Protein AF-A0A833GZK5-F1 (afdb_monomer_lite)

Structure (mmCIF, N/CA/C/O backbone):
data_AF-A0A833GZK5-F1
#
_entry.id   AF-A0A833GZK5-F1
#
loop_
_atom_site.group_PDB
_atom_site.id
_atom_site.type_symbol
_atom_site.label_atom_id
_atom_site.label_alt_id
_atom_site.label_comp_id
_atom_site.label_asym_id
_atom_site.label_entity_id
_atom_site.label_seq_id
_atom_site.pdbx_PDB_ins_code
_atom_site.Cartn_x
_atom_site.Cartn_y
_atom_site.Cartn_z
_atom_site.occupancy
_atom_site.B_iso_or_equiv
_atom_site.auth_seq_id
_atom_site.auth_comp_id
_atom_site.auth_asym_id
_atom_site.auth_atom_id
_atom_site.pdbx_PDB_model_num
ATOM 1 N N . MET A 1 1 ? -9.841 -5.797 6.409 1.00 72.94 1 MET A N 1
ATOM 2 C CA . MET A 1 1 ? -8.934 -6.922 6.068 1.00 72.94 1 MET A CA 1
ATOM 3 C C . MET A 1 1 ? -8.800 -7.145 4.566 1.00 72.94 1 MET A C 1
ATOM 5 O O . MET A 1 1 ? -7.687 -7.066 4.072 1.00 72.94 1 MET A O 1
ATOM 9 N N . THR A 1 2 ? -9.891 -7.361 3.825 1.00 86.31 2 THR A N 1
ATOM 10 C CA . THR A 1 2 ? -9.856 -7.639 2.374 1.00 86.31 2 THR A CA 1
ATOM 11 C C . THR A 1 2 ? -9.103 -6.582 1.555 1.00 86.31 2 THR A C 1
ATOM 13 O O . THR A 1 2 ? -8.239 -6.927 0.758 1.00 86.31 2 THR A O 1
ATOM 16 N N . TYR A 1 3 ? -9.352 -5.293 1.812 1.00 85.56 3 TYR A N 1
ATOM 17 C CA . TYR A 1 3 ? -8.634 -4.197 1.149 1.00 85.56 3 TYR A CA 1
ATOM 18 C C . TYR A 1 3 ? -7.134 -4.186 1.452 1.00 85.56 3 TYR A C 1
ATOM 20 O O . TYR A 1 3 ? -6.336 -4.000 0.542 1.00 85.56 3 TYR A O 1
ATOM 28 N N . ALA A 1 4 ? -6.744 -4.453 2.703 1.00 88.25 4 ALA A N 1
ATOM 29 C CA . ALA A 1 4 ? -5.335 -4.542 3.074 1.00 88.25 4 ALA A CA 1
ATOM 30 C C . ALA A 1 4 ? -4.626 -5.635 2.259 1.00 88.25 4 ALA A C 1
ATOM 32 O O . ALA A 1 4 ? -3.598 -5.382 1.647 1.00 88.25 4 ALA A O 1
ATOM 33 N N . LEU A 1 5 ? -5.234 -6.820 2.155 1.00 91.88 5 LEU A N 1
ATOM 34 C CA . LEU A 1 5 ? -4.682 -7.918 1.359 1.00 91.88 5 LEU A CA 1
ATOM 35 C C . LEU A 1 5 ? -4.601 -7.576 -0.132 1.00 91.88 5 LEU A C 1
ATOM 37 O O . LEU A 1 5 ? -3.567 -7.822 -0.747 1.00 91.88 5 LEU A O 1
ATOM 41 N N . PHE A 1 6 ? -5.646 -6.983 -0.714 1.00 93.81 6 PHE A N 1
ATOM 42 C CA . PHE A 1 6 ? -5.628 -6.611 -2.130 1.00 93.81 6 PHE A CA 1
ATOM 43 C C . PHE A 1 6 ? -4.550 -5.577 -2.448 1.00 93.81 6 PHE A C 1
ATOM 45 O O . PHE A 1 6 ? -3.765 -5.786 -3.373 1.00 93.81 6 PHE A O 1
ATOM 52 N N . TYR A 1 7 ? -4.471 -4.496 -1.670 1.00 92.88 7 TYR A N 1
ATOM 53 C CA . TYR A 1 7 ? -3.450 -3.473 -1.876 1.00 92.88 7 TYR A CA 1
ATOM 54 C C . TYR A 1 7 ? -2.045 -4.011 -1.595 1.00 92.88 7 TYR A C 1
ATOM 56 O O . TYR A 1 7 ? -1.116 -3.692 -2.332 1.00 92.88 7 TYR A O 1
ATOM 64 N N . GLY A 1 8 ? -1.888 -4.884 -0.598 1.00 93.88 8 GLY A N 1
ATOM 65 C CA . GLY A 1 8 ? -0.601 -5.481 -0.254 1.00 93.88 8 GLY A CA 1
ATOM 66 C C . GLY A 1 8 ? -0.080 -6.398 -1.355 1.00 93.88 8 GLY A C 1
ATOM 67 O O . GLY A 1 8 ? 1.060 -6.250 -1.789 1.00 93.88 8 GLY A O 1
ATOM 68 N N . ILE A 1 9 ? -0.928 -7.299 -1.862 1.00 95.81 9 ILE A N 1
ATOM 69 C CA . ILE A 1 9 ? -0.568 -8.216 -2.952 1.00 95.81 9 ILE A CA 1
ATOM 70 C C . ILE A 1 9 ? -0.310 -7.436 -4.244 1.00 95.81 9 ILE A C 1
ATOM 72 O O . ILE A 1 9 ? 0.694 -7.686 -4.905 1.00 95.81 9 ILE A O 1
ATOM 76 N N . ALA A 1 10 ? -1.169 -6.472 -4.593 1.00 95.62 10 ALA A N 1
ATOM 77 C CA . ALA A 1 10 ? -0.983 -5.652 -5.788 1.00 95.62 10 ALA A CA 1
ATOM 78 C C . ALA A 1 10 ? 0.301 -4.809 -5.705 1.00 95.62 10 ALA A C 1
ATOM 80 O O . ALA A 1 10 ? 1.083 -4.788 -6.653 1.00 95.62 10 ALA A O 1
ATOM 81 N N . GLY A 1 11 ? 0.558 -4.168 -4.563 1.00 95.31 11 GLY A N 1
ATOM 82 C CA . GLY A 1 11 ? 1.773 -3.392 -4.330 1.00 95.31 11 GLY A CA 1
ATOM 83 C C . GLY A 1 11 ? 3.034 -4.249 -4.411 1.00 95.31 11 GLY A C 1
ATOM 84 O O . GLY A 1 11 ? 3.962 -3.906 -5.142 1.00 95.31 11 GLY A O 1
ATOM 85 N N . LEU A 1 12 ? 3.042 -5.412 -3.751 1.00 96.19 12 LEU A N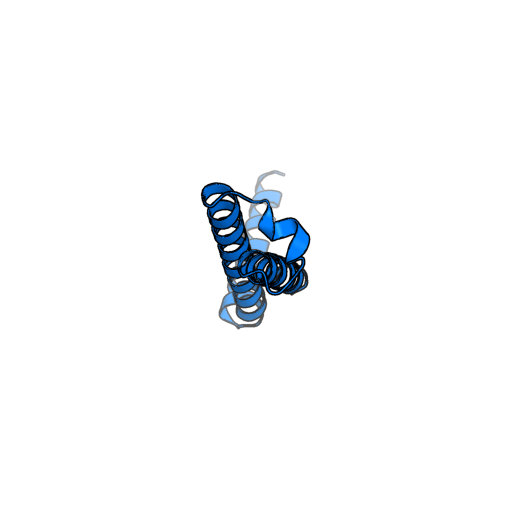 1
ATOM 86 C CA . LEU A 1 12 ? 4.153 -6.362 -3.824 1.00 96.19 12 LEU A CA 1
ATOM 87 C C . LEU A 1 12 ? 4.374 -6.863 -5.256 1.00 96.19 12 LEU A C 1
ATOM 89 O O . LEU A 1 12 ? 5.510 -6.925 -5.720 1.00 96.19 12 LEU A O 1
ATOM 93 N N . TYR A 1 13 ? 3.299 -7.182 -5.973 1.00 96.62 13 TYR A N 1
ATOM 94 C CA . TYR A 1 13 ? 3.365 -7.622 -7.362 1.00 96.62 13 TYR A CA 1
ATOM 95 C C . TYR A 1 13 ? 4.020 -6.567 -8.263 1.00 96.62 13 TYR A C 1
ATOM 97 O O . TYR A 1 13 ? 4.970 -6.885 -8.980 1.00 96.62 13 TYR A O 1
ATOM 105 N N . LEU A 1 14 ? 3.577 -5.306 -8.189 1.00 95.75 14 LEU A N 1
ATOM 106 C CA . LEU A 1 14 ? 4.169 -4.215 -8.972 1.00 95.75 14 LEU A CA 1
ATOM 107 C C . LEU A 1 14 ? 5.629 -3.959 -8.582 1.00 95.75 14 LEU A C 1
ATOM 109 O O . LEU A 1 14 ? 6.462 -3.712 -9.452 1.00 95.75 14 LEU A O 1
ATOM 113 N N . MET A 1 15 ? 5.961 -4.083 -7.296 1.00 96.12 15 MET A N 1
ATOM 114 C CA . MET A 1 15 ? 7.329 -3.948 -6.804 1.00 96.12 15 MET A CA 1
ATOM 115 C C . MET A 1 15 ? 8.242 -5.036 -7.388 1.00 96.12 15 MET A C 1
ATOM 117 O O . MET A 1 15 ? 9.286 -4.718 -7.958 1.00 96.12 15 MET A O 1
ATOM 121 N N . LEU A 1 16 ? 7.824 -6.305 -7.354 1.00 96.00 16 LEU A N 1
ATOM 122 C CA . LEU A 1 16 ? 8.559 -7.424 -7.962 1.00 96.00 16 LEU A CA 1
ATOM 123 C C . LEU A 1 16 ? 8.695 -7.283 -9.485 1.00 96.00 16 LEU A C 1
ATOM 125 O O . LEU A 1 16 ? 9.727 -7.645 -10.054 1.00 96.00 16 LEU A O 1
ATOM 129 N N . MET A 1 17 ? 7.669 -6.745 -10.145 1.00 94.88 17 MET A N 1
ATOM 130 C CA . MET A 1 17 ? 7.711 -6.420 -11.569 1.00 94.88 17 MET A CA 1
ATOM 131 C C . MET A 1 17 ? 8.753 -5.324 -11.844 1.00 94.88 17 MET A C 1
ATOM 133 O O . MET A 1 17 ? 9.575 -5.480 -12.741 1.00 94.88 17 MET A O 1
ATOM 137 N N . SER A 1 18 ? 8.788 -4.265 -11.027 1.00 92.88 18 SER A N 1
ATOM 138 C CA . SER A 1 18 ? 9.729 -3.143 -11.175 1.00 92.88 18 SER A CA 1
ATOM 139 C C . SER A 1 18 ? 11.199 -3.544 -11.002 1.00 92.88 18 SER A C 1
ATOM 141 O O . SER A 1 18 ? 12.068 -2.978 -11.656 1.00 92.88 18 SER A O 1
ATOM 143 N N . PHE A 1 19 ? 11.482 -4.562 -10.182 1.00 91.75 19 PHE A N 1
ATOM 144 C CA . PHE A 1 19 ? 12.827 -5.129 -10.027 1.00 91.75 19 PHE A CA 1
ATOM 145 C C . PHE A 1 19 ? 13.197 -6.135 -11.127 1.00 91.75 19 PHE A C 1
ATOM 147 O O . PHE A 1 19 ? 14.277 -6.722 -11.097 1.00 91.75 19 PHE A O 1
ATOM 154 N N . GLY A 1 20 ? 12.303 -6.383 -12.089 1.00 88.50 20 GLY A N 1
ATOM 155 C CA . GLY A 1 20 ? 12.525 -7.349 -13.162 1.00 88.50 20 GLY A CA 1
ATOM 156 C C . GLY A 1 20 ? 12.556 -8.806 -12.691 1.00 88.50 20 GLY A C 1
ATOM 157 O O . GLY A 1 20 ? 13.017 -9.672 -13.438 1.00 88.50 20 GLY A O 1
ATOM 158 N N . ILE A 1 21 ? 12.068 -9.090 -11.477 1.00 92.94 21 ILE A N 1
ATOM 159 C CA . ILE A 1 21 ? 11.914 -10.454 -10.950 1.00 92.94 21 ILE A CA 1
ATOM 160 C C . ILE A 1 21 ? 10.747 -11.138 -11.672 1.00 92.94 21 ILE A C 1
ATOM 162 O O . ILE A 1 21 ? 10.866 -12.277 -12.120 1.00 92.94 21 ILE A O 1
ATOM 166 N N . LEU A 1 22 ? 9.636 -10.414 -11.843 1.00 93.69 22 LEU A N 1
ATOM 167 C CA . LEU A 1 22 ? 8.481 -10.840 -12.635 1.00 93.69 22 LEU A CA 1
ATOM 168 C C . LEU A 1 22 ? 8.469 -10.144 -13.998 1.00 93.69 22 LEU A C 1
ATOM 170 O O . LEU A 1 22 ? 8.917 -9.010 -14.135 1.00 93.69 22 LEU A O 1
ATOM 174 N N . HIS A 1 23 ? 7.931 -10.824 -15.016 1.00 92.31 23 HIS A N 1
ATOM 175 C CA . HIS A 1 23 ? 7.753 -10.272 -16.367 1.00 92.31 23 HIS A CA 1
ATOM 176 C C . HIS A 1 23 ? 9.017 -9.618 -16.967 1.00 92.31 23 HIS A C 1
ATOM 178 O O . HIS A 1 23 ? 8.927 -8.672 -17.746 1.00 92.31 23 HIS A O 1
ATOM 184 N N . ARG A 1 24 ? 10.208 -10.156 -16.662 1.00 88.75 24 ARG A N 1
ATOM 185 C CA . ARG A 1 24 ? 11.515 -9.580 -17.032 1.00 88.75 24 ARG A CA 1
ATOM 186 C C . ARG A 1 24 ? 11.635 -9.160 -18.503 1.00 88.75 24 ARG A C 1
ATOM 188 O O . ARG A 1 24 ? 12.148 -8.087 -18.790 1.00 88.75 24 ARG A O 1
ATOM 195 N N . ARG A 1 25 ? 11.136 -9.980 -19.440 1.00 91.25 25 ARG A N 1
ATOM 196 C CA . ARG A 1 25 ? 11.160 -9.671 -20.887 1.00 91.25 25 ARG A CA 1
ATOM 197 C C . ARG A 1 25 ? 10.293 -8.469 -21.262 1.00 91.25 25 ARG A C 1
ATOM 199 O O . ARG A 1 25 ? 10.666 -7.711 -22.142 1.00 91.25 25 ARG A O 1
ATOM 206 N N . TYR A 1 26 ? 9.152 -8.308 -20.601 1.00 89.69 26 TYR A N 1
ATOM 207 C CA . TYR A 1 26 ? 8.259 -7.171 -20.809 1.00 89.69 26 TYR A CA 1
ATOM 208 C C . TYR A 1 26 ? 8.860 -5.886 -20.225 1.00 89.69 26 TYR A C 1
ATOM 210 O O . TYR A 1 26 ? 8.821 -4.841 -20.866 1.00 89.69 26 TYR A O 1
ATOM 218 N N . MET A 1 27 ? 9.483 -5.988 -19.047 1.00 90.81 27 MET A N 1
ATOM 219 C CA . MET A 1 27 ? 10.127 -4.855 -18.377 1.00 90.81 27 MET A CA 1
ATOM 220 C C . MET A 1 27 ? 11.422 -4.390 -19.041 1.00 90.81 27 MET A C 1
ATOM 222 O O . MET A 1 27 ? 11.780 -3.227 -18.915 1.00 90.81 27 MET A O 1
ATOM 226 N N . ALA A 1 28 ? 12.104 -5.254 -19.795 1.00 87.75 28 ALA A N 1
ATOM 227 C CA . ALA A 1 28 ? 13.331 -4.886 -20.502 1.00 87.75 28 ALA A CA 1
ATOM 228 C C . ALA A 1 28 ? 13.141 -3.755 -21.533 1.00 87.75 28 ALA A C 1
ATOM 230 O O . ALA A 1 28 ? 14.111 -3.095 -21.885 1.00 87.75 28 ALA A O 1
ATOM 231 N N . GLY A 1 29 ? 11.913 -3.538 -22.019 1.00 90.62 29 GLY A N 1
ATOM 232 C CA . GLY A 1 29 ? 11.583 -2.455 -22.951 1.00 90.62 29 GLY A CA 1
ATOM 233 C C . GLY A 1 29 ? 11.043 -1.185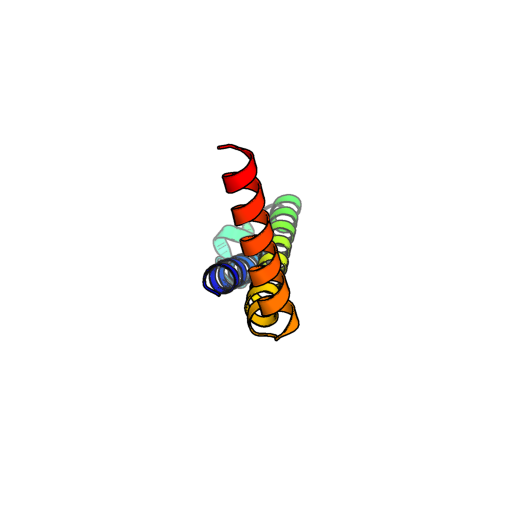 -22.288 1.00 90.62 29 GLY A C 1
ATOM 234 O O . GLY A 1 29 ? 10.509 -0.330 -22.989 1.00 90.62 29 GLY A O 1
ATOM 235 N N . TRP A 1 30 ? 11.077 -1.086 -20.957 1.00 91.88 30 TRP A N 1
ATOM 236 C CA . TRP A 1 30 ? 10.564 0.072 -20.227 1.00 91.88 30 TRP A CA 1
ATOM 237 C C . TRP A 1 30 ? 11.678 1.065 -19.902 1.00 91.88 30 TRP A C 1
ATOM 239 O O . TRP A 1 30 ? 12.728 0.686 -19.392 1.00 91.88 30 TRP A O 1
ATOM 249 N N . ASP A 1 31 ? 11.403 2.348 -20.134 1.00 93.38 31 ASP A N 1
ATOM 250 C CA . ASP A 1 31 ? 12.310 3.432 -19.763 1.00 93.38 31 ASP A CA 1
ATOM 251 C C . ASP A 1 31 ? 12.308 3.682 -18.247 1.00 93.38 31 ASP A C 1
ATOM 253 O O . ASP A 1 31 ? 11.309 3.456 -17.553 1.00 93.38 31 ASP A O 1
ATOM 257 N N . GLU A 1 32 ? 13.406 4.242 -17.744 1.00 91.94 32 GLU A N 1
ATOM 258 C CA . GLU A 1 32 ? 13.622 4.537 -16.323 1.00 91.94 32 GLU A CA 1
ATOM 259 C C . GLU A 1 32 ? 12.474 5.331 -15.656 1.00 91.94 32 GLU A C 1
ATOM 261 O O . GLU A 1 32 ? 12.021 4.914 -14.585 1.00 91.94 32 GLU A O 1
ATOM 266 N N . PRO A 1 33 ? 11.879 6.377 -16.275 1.00 95.69 33 PRO A N 1
ATOM 267 C CA . PRO A 1 33 ? 10.754 7.094 -15.668 1.00 95.69 33 PRO A CA 1
ATOM 268 C C . PRO A 1 33 ? 9.506 6.224 -15.472 1.00 95.69 33 PRO A C 1
ATOM 270 O O . PRO A 1 33 ? 8.752 6.423 -14.519 1.00 95.69 33 PRO A O 1
ATOM 273 N N . ARG A 1 34 ? 9.272 5.243 -16.356 1.00 93.56 34 ARG A N 1
ATOM 274 C CA . ARG A 1 34 ? 8.125 4.327 -16.242 1.00 93.56 34 ARG A CA 1
ATOM 275 C C . ARG A 1 34 ? 8.328 3.342 -15.101 1.00 93.56 34 ARG A C 1
ATOM 277 O O . ARG A 1 34 ? 7.383 3.059 -14.368 1.00 93.56 34 ARG A O 1
ATOM 284 N N . ILE A 1 35 ? 9.557 2.854 -14.933 1.00 94.50 35 ILE A N 1
ATOM 285 C CA . ILE A 1 35 ? 9.932 1.986 -13.812 1.00 94.50 35 ILE A CA 1
ATOM 286 C C . ILE A 1 35 ? 9.785 2.753 -12.493 1.00 94.50 35 ILE A C 1
ATOM 288 O O . ILE A 1 35 ? 9.193 2.232 -11.549 1.00 94.50 35 ILE A O 1
ATOM 292 N N . LEU A 1 36 ? 10.225 4.013 -12.443 1.00 95.81 36 LEU A N 1
ATOM 293 C CA . LEU A 1 36 ? 10.065 4.870 -11.268 1.00 95.81 36 LEU A CA 1
ATOM 294 C C . LEU A 1 36 ? 8.584 5.116 -10.931 1.00 95.81 36 LEU A C 1
ATOM 296 O O . LEU A 1 36 ? 8.174 4.957 -9.783 1.00 95.81 36 LEU A O 1
ATOM 300 N N . ALA A 1 37 ? 7.752 5.438 -11.926 1.00 95.94 37 ALA A N 1
ATOM 301 C CA . ALA A 1 37 ? 6.311 5.598 -11.724 1.00 95.94 37 ALA A CA 1
ATOM 302 C C . ALA A 1 37 ? 5.660 4.315 -11.176 1.00 95.94 37 ALA A C 1
ATOM 304 O O . ALA A 1 37 ? 4.810 4.375 -10.285 1.00 95.94 37 ALA A O 1
ATOM 305 N N . LEU A 1 38 ? 6.098 3.149 -11.661 1.00 95.94 38 LEU A N 1
ATOM 306 C CA . LEU A 1 38 ? 5.644 1.851 -11.171 1.00 95.94 38 LEU A CA 1
ATOM 307 C C . LEU A 1 38 ? 6.037 1.618 -9.708 1.00 95.94 38 LEU A C 1
ATOM 309 O O . LEU A 1 38 ? 5.217 1.139 -8.929 1.00 95.94 38 LEU A O 1
ATOM 313 N N . GLN A 1 39 ? 7.261 1.982 -9.323 1.00 95.88 39 GLN A N 1
ATOM 314 C CA . GLN A 1 39 ? 7.735 1.890 -7.940 1.00 95.88 39 GLN A CA 1
ATOM 315 C C . GLN A 1 39 ? 6.952 2.815 -7.006 1.00 95.88 39 GLN A C 1
ATOM 317 O O . GLN A 1 39 ? 6.580 2.398 -5.911 1.00 95.88 39 GLN A O 1
ATOM 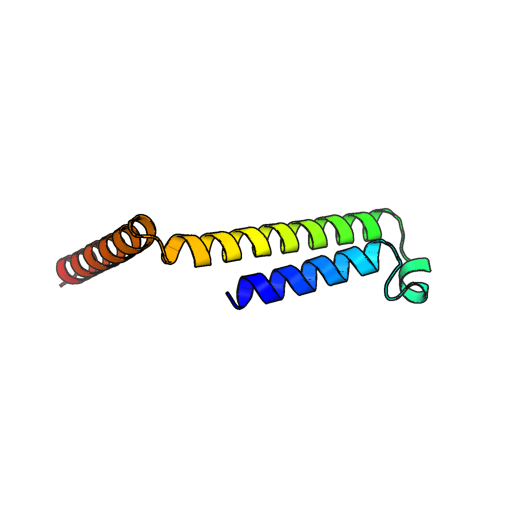322 N N . ILE A 1 40 ? 6.641 4.039 -7.443 1.00 97.38 40 ILE A N 1
ATOM 323 C CA . ILE A 1 40 ? 5.809 4.978 -6.676 1.00 97.38 40 ILE A CA 1
ATOM 324 C C . ILE A 1 40 ? 4.402 4.402 -6.480 1.00 97.38 40 ILE A C 1
ATOM 326 O O . ILE A 1 40 ? 3.891 4.395 -5.360 1.00 97.38 40 ILE A O 1
ATOM 330 N N . ALA A 1 41 ? 3.791 3.865 -7.540 1.00 96.75 41 ALA A N 1
ATOM 331 C CA . ALA A 1 41 ? 2.484 3.219 -7.452 1.00 96.75 41 ALA A CA 1
ATOM 332 C C . ALA A 1 41 ? 2.513 1.995 -6.519 1.00 96.75 41 ALA A C 1
ATOM 334 O O . ALA A 1 41 ? 1.645 1.852 -5.658 1.00 96.75 41 ALA A O 1
ATOM 335 N N . ALA A 1 42 ? 3.536 1.145 -6.642 1.00 96.69 42 ALA A N 1
ATOM 336 C CA . ALA A 1 42 ? 3.749 -0.003 -5.768 1.00 96.69 42 ALA A CA 1
ATOM 337 C C . ALA A 1 42 ? 3.877 0.421 -4.297 1.00 96.69 42 ALA A C 1
ATOM 339 O O . ALA A 1 42 ? 3.194 -0.128 -3.433 1.00 96.69 42 ALA A O 1
A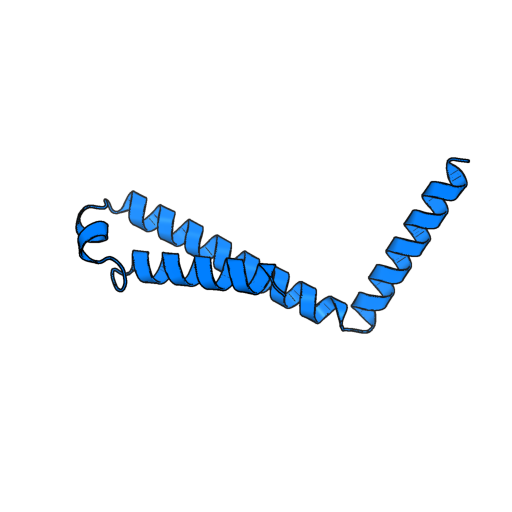TOM 340 N N . GLY A 1 43 ? 4.690 1.445 -4.022 1.00 96.62 43 GLY A N 1
ATOM 341 C CA . GLY A 1 43 ? 4.858 2.021 -2.691 1.00 96.62 43 GLY A CA 1
ATOM 342 C C . GLY A 1 43 ? 3.549 2.568 -2.123 1.00 96.62 43 GLY A C 1
ATOM 343 O O . GLY A 1 43 ? 3.195 2.252 -0.989 1.00 96.62 43 GLY A O 1
ATOM 344 N N . GLY A 1 44 ? 2.778 3.310 -2.923 1.00 97.06 44 GLY A N 1
ATOM 345 C CA . GLY A 1 44 ? 1.465 3.822 -2.520 1.00 97.06 44 GLY A CA 1
ATOM 346 C C . GLY A 1 44 ? 0.487 2.709 -2.132 1.00 97.06 44 GLY A C 1
ATOM 347 O O . GLY A 1 44 ? -0.180 2.798 -1.102 1.00 97.06 44 GLY A O 1
ATOM 348 N N . LEU A 1 45 ? 0.446 1.619 -2.903 1.00 97.12 45 LEU A N 1
ATOM 349 C CA . LEU A 1 45 ? -0.387 0.452 -2.592 1.00 97.12 45 LEU A CA 1
ATOM 350 C C . LEU A 1 45 ? 0.061 -0.256 -1.307 1.00 97.12 45 LEU A C 1
ATOM 352 O O . LEU A 1 45 ? -0.776 -0.646 -0.494 1.00 97.12 45 LEU A O 1
ATOM 356 N N . ILE A 1 46 ? 1.369 -0.378 -1.075 1.00 96.19 46 ILE A N 1
ATOM 357 C CA . ILE A 1 46 ? 1.901 -0.949 0.168 1.00 96.19 46 ILE A CA 1
ATOM 358 C C . ILE A 1 46 ? 1.502 -0.083 1.371 1.00 96.19 46 ILE A C 1
ATOM 360 O O . ILE A 1 46 ? 1.023 -0.612 2.374 1.00 96.19 46 ILE A O 1
ATOM 364 N N . VAL A 1 47 ? 1.619 1.243 1.270 1.00 96.88 47 VAL A N 1
ATOM 365 C CA . VAL A 1 47 ? 1.183 2.165 2.333 1.00 96.88 47 VAL A CA 1
ATOM 366 C C . VAL A 1 47 ? -0.313 2.015 2.612 1.00 96.88 47 VAL A C 1
ATOM 368 O O . VAL A 1 47 ? -0.706 1.897 3.773 1.00 96.88 47 VAL A O 1
ATOM 371 N N . LEU A 1 48 ? -1.150 1.941 1.573 1.00 95.88 48 LEU A N 1
ATOM 372 C CA . LEU A 1 48 ? -2.588 1.698 1.733 1.00 95.88 48 LEU A CA 1
ATOM 373 C C . LEU A 1 48 ? -2.869 0.352 2.408 1.00 95.88 48 LEU A C 1
ATOM 375 O O . LEU A 1 48 ? -3.725 0.271 3.289 1.00 95.88 48 LEU A O 1
ATOM 379 N N . SER A 1 49 ? -2.129 -0.696 2.048 1.00 96.06 49 SER A N 1
ATOM 380 C CA . SER A 1 49 ? -2.221 -1.999 2.708 1.00 96.06 49 SER A CA 1
ATOM 381 C C . SER A 1 49 ? -1.983 -1.891 4.211 1.00 96.06 49 SER A C 1
ATOM 383 O O . SER A 1 49 ? -2.799 -2.373 5.000 1.00 96.06 49 SER A O 1
ATOM 385 N N . PHE A 1 50 ? -0.898 -1.225 4.613 1.00 94.88 50 PHE A N 1
ATOM 386 C CA . PHE A 1 50 ? -0.594 -0.996 6.024 1.00 94.88 50 PHE A C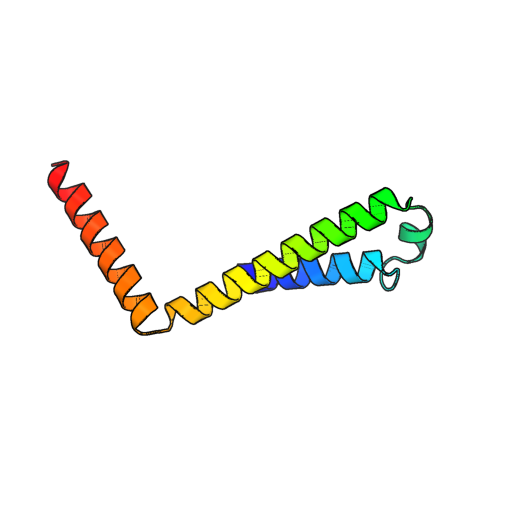A 1
ATOM 387 C C . PHE A 1 50 ? -1.661 -0.153 6.711 1.00 94.88 50 PHE A C 1
ATOM 389 O O . PHE A 1 50 ? -2.086 -0.513 7.804 1.00 94.88 50 PHE A O 1
ATOM 396 N N . TYR A 1 51 ? -2.141 0.910 6.066 1.00 95.19 51 TYR A N 1
ATOM 397 C CA . TYR A 1 51 ? -3.205 1.752 6.605 1.00 95.19 51 TYR A CA 1
ATOM 398 C C . TYR A 1 51 ? -4.472 0.943 6.908 1.00 95.19 51 TYR A C 1
ATOM 400 O O . TYR A 1 51 ? -4.962 0.961 8.035 1.00 95.19 51 TYR A O 1
ATOM 408 N N . TYR A 1 52 ? -4.971 0.165 5.945 1.00 93.44 52 TYR A N 1
ATOM 409 C CA . TYR A 1 52 ? -6.169 -0.655 6.148 1.00 93.44 52 TYR A CA 1
ATOM 410 C C . TYR A 1 52 ? -5.936 -1.840 7.090 1.00 93.44 52 TYR A C 1
ATOM 412 O O . TYR A 1 52 ? -6.875 -2.298 7.744 1.00 93.44 52 TYR A O 1
ATOM 420 N N . GLY A 1 53 ? -4.710 -2.363 7.155 1.00 93.00 53 GLY A N 1
ATOM 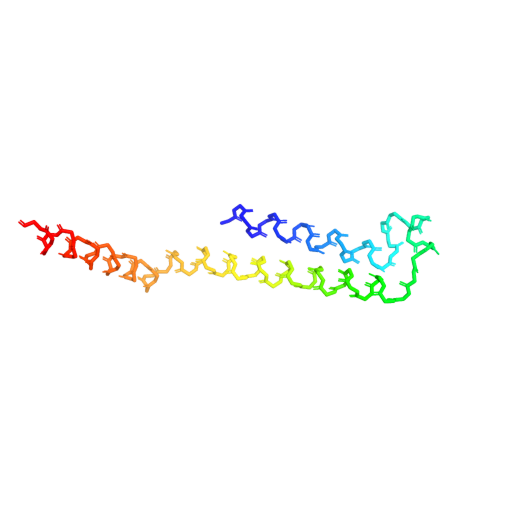421 C CA . GLY A 1 53 ? -4.316 -3.384 8.123 1.00 93.00 53 GLY A CA 1
ATOM 422 C C . GLY A 1 53 ? -4.341 -2.835 9.547 1.00 93.00 53 GLY A C 1
ATOM 423 O O . GLY A 1 53 ? -4.996 -3.408 10.417 1.00 93.00 53 GLY A O 1
ATOM 424 N N . TRP A 1 54 ? -3.706 -1.680 9.752 1.00 93.81 54 TRP A N 1
ATOM 425 C CA . TRP A 1 54 ? -3.716 -0.954 11.016 1.00 93.81 54 TRP A CA 1
ATOM 426 C C . TRP A 1 54 ? -5.133 -0.560 11.418 1.00 93.81 54 TRP A C 1
ATOM 428 O O . TRP A 1 54 ? -5.526 -0.831 12.542 1.00 93.81 54 TRP A O 1
ATOM 438 N N . GLN A 1 55 ? -5.934 -0.014 10.501 1.00 92.19 55 GLN A N 1
ATOM 439 C CA . GLN A 1 55 ? -7.328 0.336 10.770 1.00 92.19 55 GLN A CA 1
ATOM 440 C C . GLN A 1 55 ? -8.138 -0.895 11.194 1.00 92.19 55 GLN A C 1
ATOM 442 O O . GLN A 1 55 ? -8.880 -0.837 12.169 1.00 92.19 55 GLN A O 1
ATOM 447 N N . ALA A 1 56 ? -7.986 -2.026 10.499 1.00 89.94 56 ALA A N 1
ATOM 448 C CA . ALA A 1 56 ? -8.684 -3.257 10.861 1.00 89.94 56 ALA A CA 1
ATOM 449 C C . ALA A 1 56 ? -8.291 -3.755 12.258 1.00 89.94 56 ALA A C 1
ATOM 451 O O . ALA A 1 56 ? -9.165 -4.185 13.002 1.00 89.94 56 ALA A O 1
ATOM 452 N N . TRP A 1 57 ? -7.008 -3.671 12.620 1.00 91.81 57 TRP A N 1
ATOM 453 C CA . TRP A 1 57 ? -6.537 -3.984 13.969 1.00 91.81 57 TRP A CA 1
ATOM 454 C C . TRP A 1 57 ? -7.056 -2.978 15.005 1.00 91.81 57 TRP A C 1
ATOM 456 O O . TRP A 1 57 ? -7.586 -3.381 16.036 1.00 91.81 57 TRP A O 1
ATOM 466 N N . PHE A 1 58 ? -6.979 -1.680 14.720 1.00 90.81 58 PHE A N 1
ATOM 467 C CA . PHE A 1 58 ? -7.401 -0.609 15.620 1.00 90.81 58 PHE A CA 1
ATOM 468 C C . PHE A 1 58 ? -8.884 -0.726 15.986 1.00 90.81 58 PHE A C 1
ATOM 470 O O . PHE A 1 58 ? -9.248 -0.572 17.142 1.00 90.81 58 PHE A O 1
ATOM 477 N N . LEU A 1 59 ? -9.749 -1.109 15.046 1.00 87.94 59 LEU A N 1
ATOM 478 C CA . LEU A 1 59 ? -11.175 -1.329 15.328 1.00 87.94 59 LEU A CA 1
ATOM 479 C C . LEU A 1 59 ? -11.442 -2.525 16.265 1.00 87.94 59 LEU A C 1
ATOM 481 O O . LEU A 1 59 ? -12.556 -2.671 16.765 1.00 87.94 59 LEU A O 1
ATOM 485 N N . THR A 1 60 ? -10.450 -3.386 16.515 1.00 88.50 60 THR A N 1
ATOM 486 C CA . THR A 1 60 ? -10.570 -4.470 17.506 1.00 88.50 60 THR A CA 1
ATOM 487 C C . THR A 1 60 ? -10.259 -4.020 18.934 1.00 88.50 60 THR A C 1
ATOM 489 O O . THR A 1 60 ? -10.680 -4.701 19.873 1.00 88.50 60 THR A O 1
ATOM 492 N N . THR A 1 61 ? -9.576 -2.882 19.113 1.00 91.12 61 THR A N 1
ATOM 493 C CA . THR A 1 61 ? -9.228 -2.335 20.433 1.00 91.12 61 THR A CA 1
ATOM 494 C C . THR A 1 61 ? -10.442 -1.692 21.111 1.00 91.12 61 THR A C 1
ATOM 496 O O . THR A 1 61 ? -11.448 -1.380 20.468 1.00 91.12 61 THR A O 1
ATOM 499 N N . GLU A 1 62 ? -10.371 -1.500 22.430 1.00 89.50 62 GLU A N 1
ATOM 500 C CA . GLU A 1 62 ? -11.446 -0.844 23.188 1.00 89.50 62 GLU A CA 1
ATOM 501 C C . GLU A 1 62 ? -11.666 0.605 22.734 1.00 89.50 62 GLU A C 1
ATOM 503 O O . GLU A 1 62 ? -12.807 1.016 22.534 1.00 89.50 62 GLU A O 1
ATOM 508 N N . GLU A 1 63 ? -10.586 1.345 22.473 1.00 86.50 63 GLU A N 1
ATOM 509 C CA . GLU A 1 63 ? -10.642 2.712 21.942 1.00 86.50 63 GLU A CA 1
ATOM 510 C C . GLU A 1 63 ? -11.330 2.764 20.572 1.00 86.50 63 GLU A C 1
ATOM 512 O O . GLU A 1 63 ? -12.214 3.591 20.340 1.00 86.50 63 GLU A O 1
ATOM 517 N N . GLY A 1 64 ? -10.980 1.841 19.668 1.00 83.75 64 GLY A N 1
ATOM 518 C CA . GLY A 1 64 ? -11.590 1.765 18.343 1.00 83.75 64 GLY A CA 1
ATOM 519 C C . GLY A 1 64 ? -13.094 1.506 18.408 1.00 83.75 64 GLY A C 1
ATOM 520 O O . GLY A 1 64 ? -13.865 2.151 17.695 1.00 83.75 64 GLY A O 1
ATOM 521 N N . LYS A 1 65 ? -13.535 0.619 19.307 1.00 87.81 65 LYS A N 1
ATOM 522 C CA . LYS A 1 65 ? -14.964 0.342 19.531 1.00 87.81 65 LYS A CA 1
ATOM 523 C C . LYS A 1 65 ? -15.704 1.551 20.100 1.00 87.81 65 LYS A C 1
ATOM 525 O O . LYS A 1 65 ? -16.790 1.868 19.619 1.00 87.81 65 LYS A O 1
ATOM 530 N N . GLN A 1 66 ? -15.111 2.259 21.064 1.00 88.94 66 GLN A N 1
ATOM 531 C CA . GLN A 1 66 ? -15.705 3.473 21.635 1.00 88.94 66 GLN A CA 1
ATOM 532 C C . GLN A 1 66 ? -15.903 4.568 20.581 1.00 88.94 66 GLN A C 1
ATOM 534 O O . GLN A 1 66 ? -16.943 5.226 20.562 1.00 88.94 66 GLN A O 1
ATOM 539 N N . ILE A 1 67 ? -14.948 4.733 19.662 1.00 87.00 67 ILE A N 1
ATOM 540 C CA . ILE A 1 67 ? -15.058 5.700 18.561 1.00 87.00 67 ILE A CA 1
ATOM 541 C C . ILE A 1 67 ? -16.205 5.330 17.609 1.00 87.00 67 ILE A C 1
ATOM 543 O O . ILE A 1 67 ? -16.968 6.212 17.211 1.00 87.00 67 ILE A O 1
ATOM 547 N N . ILE A 1 68 ? -16.371 4.045 17.273 1.00 86.00 68 ILE A N 1
ATOM 548 C CA . ILE A 1 68 ? -17.493 3.581 16.437 1.00 86.00 68 ILE A CA 1
ATOM 549 C C . ILE A 1 68 ? -18.829 3.855 17.133 1.00 86.00 68 ILE A C 1
ATOM 551 O O . ILE A 1 68 ? -19.737 4.423 16.525 1.00 86.00 68 ILE A O 1
ATOM 555 N N . GLU A 1 69 ? -18.947 3.511 18.417 1.00 87.38 69 GLU A N 1
ATOM 556 C CA . GLU A 1 69 ? -20.162 3.786 19.185 1.00 87.38 69 GLU A CA 1
ATOM 557 C C . GLU A 1 69 ? -20.474 5.283 19.244 1.00 87.38 69 GLU A C 1
ATOM 559 O O . GLU A 1 69 ? -21.631 5.686 19.101 1.00 87.38 69 GLU A O 1
ATOM 564 N N . MET A 1 70 ? -19.458 6.126 19.432 1.00 87.44 70 MET A N 1
ATOM 565 C CA . MET A 1 70 ? -19.628 7.576 19.460 1.00 87.44 70 MET A CA 1
ATOM 566 C C . MET A 1 70 ? -20.101 8.111 18.103 1.00 87.44 70 MET A C 1
ATOM 568 O O . MET A 1 70 ? -21.021 8.930 18.058 1.00 87.44 70 MET A O 1
ATOM 572 N N . GLN A 1 71 ? -19.549 7.611 16.994 1.00 86.25 71 GLN A N 1
ATOM 573 C CA . GLN A 1 71 ? -20.013 7.954 15.648 1.00 86.25 71 GLN A CA 1
ATOM 574 C C . GLN A 1 71 ? -21.468 7.536 15.409 1.00 86.25 71 GLN A C 1
ATOM 576 O O . GLN A 1 71 ? -22.249 8.315 14.859 1.00 86.25 71 GLN A O 1
ATOM 581 N N . GLU A 1 72 ? -21.869 6.344 15.851 1.00 88.06 72 GLU A N 1
ATOM 582 C CA . GLU A 1 72 ? -23.258 5.893 15.741 1.00 88.06 72 GLU A CA 1
ATOM 583 C C . GLU A 1 72 ? -24.226 6.724 16.585 1.00 88.06 72 GLU A C 1
ATOM 585 O O . GLU A 1 72 ? -25.352 6.983 16.149 1.00 88.06 72 GLU A O 1
ATOM 590 N N . ARG A 1 73 ? -23.816 7.135 17.791 1.00 87.81 73 ARG A N 1
ATOM 591 C CA . ARG A 1 73 ? -24.620 8.009 18.657 1.00 87.81 73 ARG A CA 1
ATOM 592 C C . ARG A 1 73 ? -24.812 9.378 18.016 1.00 87.81 73 ARG A C 1
ATOM 594 O O . ARG A 1 73 ? -25.953 9.815 17.892 1.00 87.81 73 ARG A O 1
ATOM 601 N N . MET A 1 74 ? -23.737 9.998 17.526 1.00 86.12 74 MET A N 1
ATOM 602 C CA . MET A 1 74 ? -23.823 11.274 16.808 1.00 86.12 74 MET A CA 1
ATOM 603 C C . MET A 1 74 ? -24.723 11.154 15.577 1.00 86.12 74 MET A C 1
ATOM 605 O O . MET A 1 74 ? -25.619 11.968 15.384 1.00 86.12 74 MET A O 1
ATOM 609 N N . ARG A 1 75 ? -24.560 10.100 14.768 1.00 85.56 75 ARG A N 1
ATOM 610 C CA . ARG A 1 75 ? -25.400 9.876 13.582 1.00 85.56 75 ARG A CA 1
ATOM 611 C C . ARG A 1 75 ? -26.884 9.750 13.931 1.00 85.56 75 ARG A C 1
ATOM 613 O O . ARG A 1 75 ? -27.723 10.266 13.200 1.00 85.56 75 ARG A O 1
ATOM 620 N N . ARG A 1 76 ? -27.216 9.069 15.032 1.00 84.62 76 ARG A N 1
ATOM 621 C CA . ARG A 1 76 ? -28.600 8.961 15.517 1.00 84.62 76 ARG A CA 1
ATOM 622 C C . ARG A 1 76 ? -29.163 10.312 15.954 1.00 84.62 76 ARG A C 1
ATOM 624 O O . ARG A 1 76 ? -30.294 10.608 15.587 1.00 84.62 76 ARG A O 1
ATOM 631 N N . GLN A 1 77 ? -28.374 11.122 16.661 1.00 83.00 77 GLN A N 1
ATOM 632 C CA . GLN A 1 77 ? -28.768 12.478 17.063 1.00 83.00 77 GLN A CA 1
ATOM 633 C C . GLN A 1 77 ? -29.038 13.368 15.845 1.00 83.00 77 GLN A C 1
ATOM 635 O O . GLN A 1 77 ? -30.126 13.918 15.735 1.00 83.00 77 GLN A O 1
ATOM 640 N N . TYR A 1 78 ? -28.133 13.395 14.860 1.00 79.38 78 TYR A N 1
ATOM 641 C CA . TYR A 1 78 ? -28.341 14.158 13.620 1.00 79.38 78 TYR A CA 1
ATOM 642 C C . TYR A 1 78 ? -29.621 13.764 12.865 1.00 79.38 78 TYR A C 1
ATOM 644 O O . TYR A 1 78 ? -30.279 14.615 12.279 1.00 79.38 78 TYR A O 1
ATOM 652 N N . MET A 1 79 ? -29.988 12.479 12.867 1.00 79.06 79 MET A N 1
ATOM 653 C CA . MET A 1 79 ? -31.206 11.996 12.198 1.00 79.06 79 MET A CA 1
ATOM 654 C C . MET A 1 79 ? -32.485 12.273 13.003 1.00 79.06 79 MET A C 1
ATOM 656 O O . MET A 1 79 ? -33.568 12.296 12.420 1.00 79.06 79 MET A O 1
ATOM 660 N N . GLN A 1 80 ? -32.381 12.439 14.326 1.00 73.69 80 GLN A N 1
ATOM 661 C CA . GLN A 1 80 ? -33.494 12.855 15.183 1.00 73.69 80 GLN A CA 1
ATOM 662 C C . GLN A 1 80 ? -33.733 14.362 15.098 1.00 73.69 80 GLN A C 1
ATOM 664 O O . GLN A 1 80 ? -34.885 14.755 14.991 1.00 73.69 80 GLN A O 1
ATOM 669 N N . ASP A 1 81 ? -32.675 15.174 15.045 1.00 71.62 81 ASP A N 1
ATOM 670 C CA . ASP A 1 81 ? -32.776 16.636 14.905 1.00 71.62 81 ASP A CA 1
ATOM 671 C C . ASP A 1 81 ? -33.326 17.082 13.535 1.00 71.62 81 ASP A C 1
ATOM 673 O O . ASP A 1 81 ? -33.758 18.220 13.377 1.00 71.62 81 ASP A O 1
ATOM 677 N N . GLN A 1 82 ? -33.314 16.202 12.527 1.00 59.12 82 GLN A N 1
ATOM 678 C CA . GLN A 1 82 ? -33.912 16.457 11.209 1.00 59.12 82 GLN A CA 1
ATOM 679 C C . GLN A 1 82 ? -35.400 16.070 11.093 1.00 59.12 82 GLN A C 1
ATOM 681 O O . GLN A 1 82 ? -35.969 16.231 10.010 1.00 59.12 82 GLN A O 1
ATOM 686 N N . ARG A 1 83 ? -36.030 15.540 12.150 1.00 53.75 83 ARG A N 1
ATOM 687 C CA . ARG A 1 83 ? -37.472 15.231 12.191 1.00 53.75 83 ARG A CA 1
ATOM 688 C C . ARG A 1 83 ? -38.227 16.232 13.049 1.00 53.75 83 ARG A C 1
ATOM 690 O O . ARG A 1 83 ? -39.373 16.538 12.658 1.00 53.75 83 ARG A O 1
#

Organism: NCBI:txid183

Radius of gyration: 20.1 Å; chains: 1; bounding box: 51×28×46 Å

Secondary structure (DSSP, 8-state):
-HHHHHHHHHHHHHHHHHTTSSSHHHHTT--HHHHHHHHHHHHHHHHHHHHHHHHHHHTTSHHHHHHHHHHHHHHHHHHHHT-

pLDDT: mean 90.06, std 7.63, range [53.75, 97.38]

Foldseek 3Di:
DVLLVVLQVQLVVLVCVLVCVPPVVVCVPDDPVVSVVSNVSSVVSNVSSVVVVVLVVLCVDPVVVVVVVVVVVVVVVVVVVVD

Sequence (83 aa):
MTYALFYGIAGLYLMLMSFGILHRRYMAGWDEPRILALQIAAGGLIVLSFYYGWQAWFLTTEEGKQIIEMQERMRRQYMQDQR